Protein AF-A0A522UB04-F1 (afdb_monomer_lite)

Secondary structure (DSSP, 8-state):
--HHHHHHHHHTS-HHHHHHHHHHHHHHH----HHHHHHHHHHHHHHHHHHHTTSSPPPPHHHHHHS--TTS---

Structure (mmCIF, N/CA/C/O backbone):
data_AF-A0A522UB04-F1
#
_entry.id   AF-A0A522UB04-F1
#
loop_
_atom_site.group_PDB
_atom_site.id
_atom_site.type_symbol
_atom_site.label_atom_id
_atom_site.label_alt_id
_atom_site.label_comp_id
_atom_site.label_asym_id
_atom_site.label_entity_id
_atom_site.label_seq_id
_atom_site.pdbx_PDB_ins_code
_atom_site.Cartn_x
_atom_site.Cartn_y
_atom_site.Cartn_z
_atom_site.occupancy
_atom_site.B_iso_or_equiv
_atom_site.auth_seq_id
_atom_site.auth_comp_id
_atom_site.auth_asym_id
_atom_site.a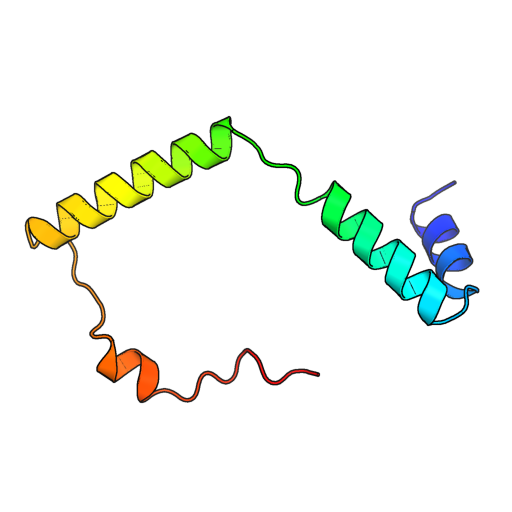uth_atom_id
_atom_site.pdbx_PDB_model_num
ATOM 1 N N . MET A 1 1 ? 4.696 0.638 27.077 1.00 73.81 1 MET A N 1
ATOM 2 C CA . MET A 1 1 ? 3.618 -0.212 26.547 1.00 73.81 1 MET A CA 1
ATOM 3 C C . MET A 1 1 ? 4.179 -1.064 25.430 1.00 73.81 1 MET A C 1
ATOM 5 O O . MET A 1 1 ? 4.820 -0.519 24.538 1.00 73.81 1 MET A O 1
ATOM 9 N N . SER A 1 2 ? 3.994 -2.376 25.496 1.00 95.75 2 SER A N 1
ATOM 10 C CA . SER A 1 2 ? 4.309 -3.294 24.401 1.00 95.75 2 SER A CA 1
ATOM 11 C C . SER A 1 2 ? 3.199 -3.285 23.344 1.00 95.75 2 SER A C 1
ATOM 13 O O . SER A 1 2 ? 2.062 -2.909 23.629 1.00 95.75 2 SER A O 1
ATOM 15 N N . ALA A 1 3 ? 3.501 -3.742 22.124 1.00 93.94 3 ALA A N 1
ATOM 16 C CA . ALA A 1 3 ? 2.487 -3.896 21.074 1.00 93.94 3 ALA A CA 1
ATOM 17 C C . ALA A 1 3 ? 1.334 -4.821 21.508 1.00 93.94 3 ALA A C 1
ATOM 19 O O . ALA A 1 3 ? 0.187 -4.605 21.130 1.00 93.94 3 ALA A O 1
ATOM 20 N N . LYS A 1 4 ? 1.636 -5.820 22.347 1.00 96.00 4 LYS A N 1
ATOM 21 C CA . LYS A 1 4 ? 0.640 -6.727 22.917 1.00 96.00 4 LYS A CA 1
ATOM 22 C C . LYS A 1 4 ? -0.299 -6.002 23.885 1.00 96.00 4 LYS A C 1
ATOM 24 O O . LYS A 1 4 ? -1.506 -6.139 23.761 1.00 96.00 4 LYS A O 1
ATOM 29 N N . GLU A 1 5 ? 0.247 -5.184 24.784 1.00 96.81 5 GLU A N 1
ATOM 30 C CA . GLU A 1 5 ? -0.558 -4.381 25.718 1.00 96.81 5 GLU A CA 1
ATOM 31 C C . GLU A 1 5 ? -1.466 -3.388 24.974 1.00 96.81 5 GLU A C 1
ATOM 33 O O . GLU A 1 5 ? -2.629 -3.237 25.327 1.00 96.81 5 GLU A O 1
ATOM 38 N N . LEU A 1 6 ? -0.973 -2.752 23.905 1.00 95.06 6 LEU A N 1
ATOM 39 C CA . LEU A 1 6 ? -1.784 -1.858 23.067 1.00 95.06 6 LEU A CA 1
ATOM 40 C C . LEU A 1 6 ? -2.908 -2.596 22.333 1.00 95.06 6 LEU A C 1
ATOM 42 O O . LEU A 1 6 ? -4.014 -2.069 22.226 1.00 95.06 6 LEU A O 1
ATOM 46 N N . LEU A 1 7 ? -2.635 -3.806 21.837 1.00 95.50 7 LEU A N 1
ATOM 47 C CA . LEU A 1 7 ? -3.652 -4.646 21.212 1.00 95.50 7 LEU A CA 1
ATOM 48 C C . LEU A 1 7 ? -4.737 -5.032 22.223 1.00 95.50 7 LEU A C 1
ATOM 50 O O . LEU A 1 7 ? -5.921 -4.922 21.911 1.00 95.50 7 LEU A O 1
ATOM 54 N N . ASP A 1 8 ? -4.345 -5.427 23.434 1.00 97.00 8 ASP A N 1
ATOM 55 C CA . ASP A 1 8 ? -5.282 -5.795 24.498 1.00 97.00 8 ASP A CA 1
ATOM 56 C C . ASP A 1 8 ? -6.193 -4.614 24.884 1.00 97.00 8 ASP A C 1
ATOM 58 O O . ASP A 1 8 ? -7.392 -4.806 25.092 1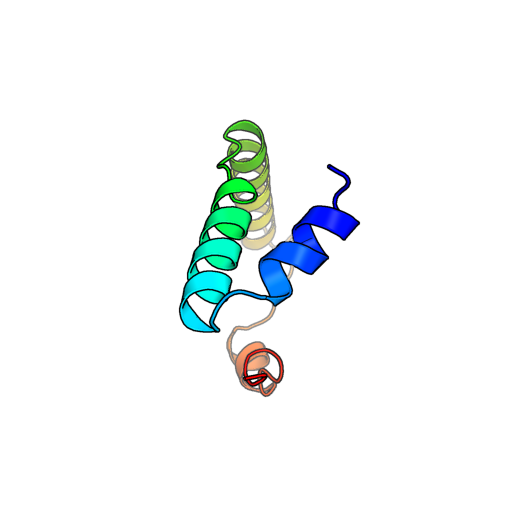.00 97.00 8 ASP A O 1
ATOM 62 N N . GLU A 1 9 ? -5.670 -3.383 24.918 1.00 96.31 9 GLU A N 1
ATOM 63 C CA . GLU A 1 9 ? -6.487 -2.178 25.124 1.00 96.31 9 GLU A CA 1
ATOM 64 C C . GLU A 1 9 ? -7.384 -1.861 23.919 1.00 96.31 9 GLU A C 1
ATOM 66 O O . GLU A 1 9 ? -8.573 -1.583 24.089 1.00 96.31 9 GLU A O 1
ATOM 71 N N . ALA A 1 10 ? -6.865 -1.967 22.693 1.00 95.81 10 ALA A N 1
ATOM 72 C CA . ALA A 1 10 ? -7.644 -1.744 21.476 1.00 95.81 10 ALA A CA 1
ATOM 73 C C . ALA A 1 10 ? -8.828 -2.718 21.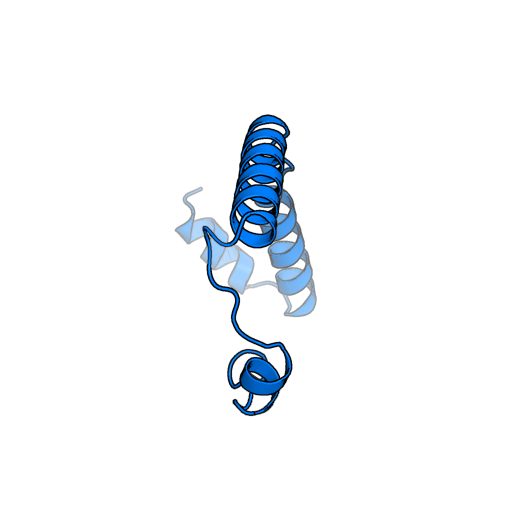358 1.00 95.81 10 ALA A C 1
ATOM 75 O O . ALA A 1 10 ? -9.900 -2.343 20.884 1.00 95.81 10 ALA A O 1
ATOM 76 N N . MET A 1 11 ? -8.678 -3.958 21.833 1.00 96.38 11 MET A N 1
ATOM 77 C CA . MET A 1 11 ? -9.751 -4.955 21.815 1.00 96.38 11 MET A CA 1
ATOM 78 C C . MET A 1 11 ? -10.933 -4.600 22.729 1.00 96.38 11 MET A C 1
ATOM 80 O O . MET A 1 11 ? -12.046 -5.062 22.460 1.00 96.38 11 MET A O 1
ATOM 84 N N . LYS A 1 12 ? -10.732 -3.750 23.749 1.00 97.38 12 LYS A N 1
ATOM 85 C CA . LYS A 1 12 ? -11.790 -3.278 24.665 1.00 97.38 12 LYS A CA 1
ATOM 86 C C . LYS A 1 12 ? -12.675 -2.181 24.064 1.00 97.38 12 LYS A C 1
ATOM 88 O O . LYS A 1 12 ? -13.750 -1.918 24.601 1.00 97.38 12 LYS A O 1
ATOM 93 N N . LEU A 1 13 ? -12.239 -1.542 22.978 1.00 97.25 13 LEU A N 1
ATOM 94 C CA . LEU A 1 13 ? -12.992 -0.491 22.294 1.00 97.25 13 LEU A CA 1
ATOM 95 C C . LEU A 1 13 ? -14.241 -1.045 21.595 1.00 97.25 13 LEU A C 1
ATOM 97 O O . LEU A 1 13 ? -14.309 -2.227 21.229 1.00 97.25 13 LEU A O 1
ATOM 101 N N . LYS A 1 14 ? -15.224 -0.170 21.347 1.00 97.81 14 LYS A N 1
ATOM 102 C CA . LYS A 1 14 ? -16.389 -0.529 20.530 1.00 97.81 14 LYS A CA 1
ATOM 103 C C . LYS A 1 14 ? -15.960 -0.829 19.086 1.00 97.81 14 LYS A C 1
ATOM 105 O O . LYS A 1 14 ? -14.943 -0.306 18.627 1.00 97.81 14 LYS A O 1
ATOM 110 N N . PRO A 1 15 ? -16.734 -1.629 18.327 1.00 96.69 15 PRO A N 1
ATOM 111 C CA . PRO A 1 15 ? -16.394 -1.969 16.944 1.00 96.69 15 PRO A CA 1
ATOM 112 C C . PRO A 1 15 ? -16.060 -0.760 16.049 1.00 96.69 15 PRO A C 1
ATOM 114 O O . PRO A 1 15 ? -15.085 -0.814 15.306 1.00 96.69 15 PRO A O 1
ATOM 117 N N . GLU A 1 16 ? -16.810 0.336 16.167 1.00 96.81 16 GLU A N 1
ATOM 118 C CA . GLU A 1 16 ? -16.628 1.579 15.393 1.00 96.81 16 GLU A CA 1
ATOM 119 C C . GLU A 1 16 ? -15.298 2.290 15.707 1.00 96.81 16 GLU A C 1
ATOM 121 O O . GLU A 1 16 ? -14.593 2.770 14.817 1.00 96.81 16 GLU A O 1
ATOM 126 N N . GLU A 1 17 ? -14.915 2.313 16.983 1.00 96.81 17 GLU A N 1
ATOM 127 C CA . GLU A 1 17 ? -13.661 2.912 17.444 1.00 96.81 17 GLU A CA 1
ATOM 128 C C . GLU A 1 17 ? -12.461 2.066 17.010 1.00 96.81 17 GLU A C 1
ATOM 130 O O . GLU A 1 17 ? -11.452 2.605 16.554 1.00 96.81 17 GLU A O 1
ATOM 135 N N . ARG A 1 18 ? -12.590 0.732 17.064 1.00 97.12 18 ARG A N 1
ATOM 136 C CA . ARG A 1 18 ? -11.571 -0.174 16.513 1.00 97.12 18 ARG A CA 1
ATOM 137 C C . ARG A 1 18 ? -11.395 0.022 15.017 1.00 97.12 18 ARG A C 1
ATOM 139 O O . ARG A 1 18 ? -10.264 0.018 14.548 1.00 97.12 18 ARG A O 1
ATOM 146 N N . PHE A 1 19 ? -12.488 0.205 14.277 1.00 96.44 19 PHE A N 1
ATOM 147 C CA . PHE A 1 19 ? -12.424 0.461 12.840 1.00 96.44 19 PHE A CA 1
ATOM 148 C C . PHE A 1 19 ? -11.639 1.745 12.542 1.00 96.44 19 PHE A C 1
ATOM 150 O O . PHE A 1 19 ? -10.671 1.712 11.787 1.00 96.44 19 PHE A O 1
ATOM 157 N N . THR A 1 20 ? -11.974 2.841 13.227 1.00 96.69 20 THR A N 1
ATOM 158 C CA . THR A 1 20 ? -11.255 4.123 13.110 1.00 96.69 20 THR A CA 1
ATOM 159 C C . THR A 1 20 ? -9.763 3.989 13.446 1.00 96.69 20 THR A C 1
ATOM 161 O O . THR A 1 20 ? -8.904 4.551 12.758 1.00 96.69 20 THR A O 1
ATOM 164 N N . LEU A 1 21 ? -9.430 3.225 14.493 1.00 96.12 21 LEU A N 1
ATOM 165 C CA . LEU A 1 21 ? -8.045 2.959 14.882 1.00 96.12 21 LEU A CA 1
ATOM 166 C C . LEU A 1 21 ? -7.294 2.169 13.800 1.00 96.12 21 LEU A C 1
ATOM 168 O O . LEU A 1 21 ? -6.179 2.541 13.437 1.00 96.12 21 LEU A O 1
ATOM 172 N N . VAL A 1 22 ? -7.905 1.112 13.257 1.00 95.94 22 VAL A N 1
ATOM 173 C CA . VAL A 1 22 ? -7.320 0.301 12.180 1.00 95.94 22 VAL A CA 1
ATOM 174 C C . VAL A 1 22 ? -7.098 1.136 10.923 1.00 95.94 22 VAL A C 1
ATOM 176 O O . VAL A 1 22 ? -6.007 1.084 10.363 1.00 95.94 22 VAL A O 1
ATOM 179 N N . GLU A 1 23 ? -8.070 1.950 10.504 1.00 94.69 23 GLU A N 1
ATOM 180 C CA . GLU A 1 23 ? -7.891 2.852 9.360 1.00 94.69 23 GLU A CA 1
ATOM 181 C C . GLU A 1 23 ? -6.718 3.813 9.564 1.00 94.69 23 GLU A C 1
ATOM 183 O O . GLU A 1 23 ? -5.941 4.054 8.642 1.00 94.69 23 GLU A O 1
ATOM 188 N N . SER A 1 24 ? -6.576 4.359 10.772 1.00 92.62 24 SER A N 1
ATOM 189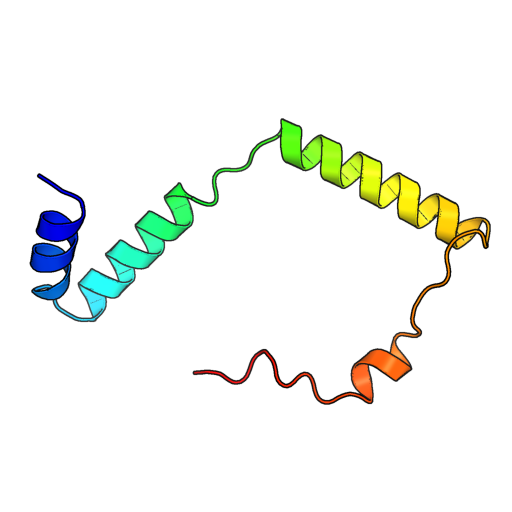 C CA . SER A 1 24 ? -5.493 5.290 11.095 1.00 92.62 24 SER A CA 1
ATOM 190 C C . SER A 1 24 ? -4.126 4.603 11.048 1.00 92.62 24 SER A C 1
ATOM 192 O O . SER A 1 24 ? -3.177 5.160 10.499 1.00 92.62 24 SER A O 1
ATOM 194 N N . LEU A 1 25 ? -4.033 3.372 11.561 1.00 93.38 25 LEU A N 1
ATOM 195 C CA . LEU A 1 25 ? -2.819 2.560 11.479 1.00 93.38 25 LEU A CA 1
ATOM 196 C C . LEU A 1 25 ? -2.473 2.215 10.028 1.00 93.38 25 LEU A C 1
ATOM 198 O O . LEU A 1 25 ? -1.325 2.385 9.631 1.00 93.38 25 LEU A O 1
ATOM 202 N N . ILE A 1 26 ? -3.450 1.801 9.216 1.00 92.44 26 ILE A N 1
ATOM 203 C CA . ILE A 1 26 ? -3.231 1.522 7.788 1.00 92.44 26 ILE A CA 1
ATOM 204 C C . ILE A 1 26 ? -2.714 2.776 7.078 1.00 92.44 26 ILE A C 1
ATOM 206 O O . ILE A 1 26 ? -1.702 2.700 6.389 1.00 92.44 26 ILE A O 1
ATOM 210 N N . LYS A 1 27 ? -3.334 3.940 7.306 1.00 88.56 27 LYS A N 1
ATOM 211 C CA . LYS A 1 27 ? -2.878 5.217 6.730 1.00 88.56 27 LYS A CA 1
ATOM 212 C C . LYS A 1 27 ? -1.452 5.583 7.142 1.00 88.56 27 LYS A C 1
ATOM 214 O O . LYS A 1 27 ? -0.735 6.159 6.338 1.00 88.56 27 LYS A O 1
ATOM 219 N N . SER A 1 28 ? -1.033 5.246 8.363 1.00 88.00 28 SER A N 1
ATOM 220 C CA . SER A 1 28 ? 0.349 5.480 8.813 1.00 88.00 28 SER A CA 1
ATOM 221 C C . SER A 1 28 ? 1.377 4.541 8.174 1.00 88.00 28 SER A C 1
ATOM 223 O O . SER A 1 28 ? 2.567 4.827 8.197 1.00 88.00 28 SER A O 1
ATOM 225 N N . LEU A 1 29 ? 0.930 3.404 7.632 1.00 86.62 29 LEU A N 1
ATOM 226 C CA . LEU A 1 29 ? 1.782 2.468 6.897 1.00 86.62 29 LEU A CA 1
ATOM 227 C C . LEU A 1 29 ? 1.809 2.783 5.397 1.00 86.62 29 LEU A C 1
ATOM 229 O O . LEU A 1 29 ? 2.787 2.462 4.730 1.00 86.62 29 LEU A O 1
ATOM 233 N N . ASP A 1 30 ? 0.751 3.411 4.884 1.00 80.94 30 ASP A N 1
ATOM 234 C CA . ASP A 1 30 ? 0.600 3.850 3.493 1.00 80.94 30 ASP A CA 1
ATOM 235 C C . ASP A 1 30 ? 1.220 5.242 3.265 1.00 80.94 30 ASP A C 1
ATOM 237 O O . ASP A 1 30 ? 0.636 6.123 2.631 1.00 80.94 30 ASP A O 1
ATOM 241 N N . GLU A 1 31 ? 2.401 5.481 3.842 1.00 76.25 31 GLU A N 1
ATOM 242 C CA . GLU A 1 31 ? 3.129 6.725 3.612 1.00 76.25 31 GLU A CA 1
ATOM 243 C C . GLU A 1 31 ? 3.762 6.708 2.210 1.00 76.25 31 GLU A C 1
ATOM 245 O O . GLU A 1 31 ? 4.547 5.807 1.899 1.00 76.25 31 GLU A O 1
ATOM 250 N N . PRO A 1 32 ? 3.464 7.702 1.350 1.00 76.00 32 PRO A N 1
ATOM 251 C CA . PRO A 1 32 ? 4.007 7.744 0.001 1.00 76.00 32 PRO A CA 1
ATOM 252 C C . PRO A 1 32 ? 5.526 7.946 0.036 1.00 76.00 32 PRO A C 1
ATOM 254 O O . PRO A 1 32 ? 6.032 9.020 0.381 1.00 76.00 32 PRO A O 1
ATOM 257 N N . ASP A 1 33 ? 6.263 6.916 -0.372 1.00 85.00 33 ASP A N 1
ATOM 258 C CA . ASP A 1 33 ? 7.707 6.982 -0.560 1.00 85.00 33 ASP A CA 1
ATOM 259 C C . ASP A 1 33 ? 8.021 7.393 -2.003 1.00 85.00 33 ASP A C 1
ATOM 261 O O . ASP A 1 33 ? 8.072 6.574 -2.921 1.00 85.00 33 ASP A O 1
ATOM 265 N N . LYS A 1 34 ? 8.336 8.679 -2.190 1.00 87.25 34 LYS A N 1
ATOM 266 C CA . LYS A 1 34 ? 8.690 9.248 -3.502 1.00 87.25 34 LYS A CA 1
ATOM 267 C C . LYS A 1 34 ? 9.843 8.520 -4.198 1.00 87.25 34 LYS A C 1
ATOM 269 O O . LYS A 1 34 ? 9.943 8.559 -5.426 1.00 87.25 34 LYS A O 1
ATOM 274 N N . LYS A 1 35 ? 10.764 7.910 -3.443 1.00 90.38 35 LYS A N 1
ATOM 275 C CA . LYS A 1 35 ? 11.866 7.131 -4.019 1.00 90.38 35 LYS A CA 1
ATOM 276 C C . LYS A 1 35 ? 11.336 5.813 -4.569 1.00 90.38 35 LYS A C 1
ATOM 278 O O . LYS A 1 35 ? 11.722 5.429 -5.672 1.00 90.38 35 LYS A O 1
ATOM 283 N N . LEU A 1 36 ? 10.464 5.146 -3.818 1.00 88.94 36 LEU A N 1
ATOM 284 C CA . LEU A 1 36 ? 9.800 3.925 -4.253 1.00 88.94 36 LEU A CA 1
ATOM 285 C C . LEU A 1 36 ? 8.911 4.196 -5.474 1.00 88.94 36 LEU A C 1
ATOM 287 O O . LEU A 1 36 ? 9.031 3.483 -6.467 1.00 88.94 36 LEU A O 1
ATOM 291 N N . ASP A 1 37 ? 8.126 5.275 -5.456 1.00 90.06 37 ASP A N 1
ATOM 292 C CA . ASP A 1 37 ? 7.286 5.709 -6.581 1.00 90.06 37 ASP A CA 1
ATOM 293 C C . ASP A 1 37 ? 8.103 5.888 -7.862 1.00 90.06 37 ASP A C 1
ATOM 295 O O . ASP A 1 37 ? 7.716 5.425 -8.936 1.00 90.06 37 ASP A O 1
ATOM 299 N N . LYS A 1 38 ? 9.279 6.516 -7.750 1.00 95.12 38 LYS A N 1
ATOM 300 C CA . LYS A 1 38 ? 10.189 6.696 -8.882 1.00 95.12 38 LYS A CA 1
ATOM 301 C C . LYS A 1 38 ? 10.693 5.359 -9.432 1.00 95.12 38 LYS A C 1
ATOM 303 O O . LYS A 1 38 ? 10.710 5.177 -10.646 1.00 95.12 38 LYS A O 1
ATOM 308 N N . ILE A 1 39 ? 11.073 4.422 -8.561 1.00 96.12 39 ILE A N 1
ATOM 309 C CA . ILE A 1 39 ? 11.521 3.080 -8.973 1.00 96.12 39 ILE A CA 1
ATOM 310 C C . ILE A 1 39 ? 10.391 2.338 -9.701 1.00 96.12 39 ILE A C 1
ATOM 312 O O . ILE A 1 39 ? 10.630 1.715 -10.736 1.00 96.12 39 ILE A O 1
ATOM 316 N N . TRP A 1 40 ? 9.158 2.431 -9.197 1.00 95.81 40 TRP A N 1
ATOM 317 C CA . TRP A 1 40 ? 7.990 1.836 -9.848 1.00 95.81 40 TRP A CA 1
ATOM 318 C C . TRP A 1 40 ? 7.680 2.474 -11.200 1.00 95.81 40 TRP A C 1
ATOM 320 O O . TRP A 1 40 ? 7.392 1.744 -12.148 1.00 95.81 40 TRP A O 1
ATOM 330 N N . ALA A 1 41 ? 7.777 3.799 -11.319 1.00 96.69 41 ALA A N 1
ATOM 331 C CA . ALA A 1 41 ? 7.583 4.499 -12.586 1.00 96.69 41 ALA A CA 1
ATOM 332 C C . ALA A 1 41 ? 8.613 4.055 -13.639 1.00 96.69 41 ALA A C 1
ATOM 334 O O . ALA A 1 41 ? 8.241 3.684 -14.752 1.00 96.69 41 ALA A O 1
ATOM 335 N N . GLU A 1 42 ? 9.895 4.001 -13.265 1.00 97.69 42 GLU A N 1
ATOM 336 C CA . GLU A 1 42 ? 10.973 3.539 -14.147 1.00 97.69 42 GLU A CA 1
ATOM 337 C C . GLU A 1 42 ? 10.767 2.083 -14.600 1.00 97.69 42 GLU A C 1
ATOM 339 O O . GLU A 1 42 ? 10.972 1.751 -15.770 1.00 97.69 42 GLU A O 1
ATOM 344 N N . GLU A 1 43 ? 10.347 1.195 -13.696 1.00 97.12 43 GLU A N 1
ATOM 345 C CA . GLU A 1 43 ? 10.058 -0.202 -14.032 1.00 97.12 43 GLU A CA 1
ATOM 346 C C . GLU A 1 43 ? 8.818 -0.336 -14.929 1.00 97.12 43 GLU A C 1
ATOM 348 O O . GLU A 1 43 ? 8.829 -1.121 -15.881 1.00 97.12 43 GLU A O 1
ATOM 353 N N . ALA A 1 44 ? 7.761 0.438 -14.673 1.00 97.12 44 ALA A N 1
ATOM 354 C CA . ALA A 1 44 ? 6.554 0.438 -15.494 1.00 97.12 44 ALA A CA 1
ATOM 355 C C . ALA A 1 44 ? 6.854 0.884 -16.934 1.00 97.12 44 ALA A C 1
ATOM 357 O O . ALA A 1 44 ? 6.459 0.207 -17.887 1.00 97.12 44 ALA A O 1
ATOM 358 N N . GLU A 1 45 ? 7.616 1.968 -17.105 1.00 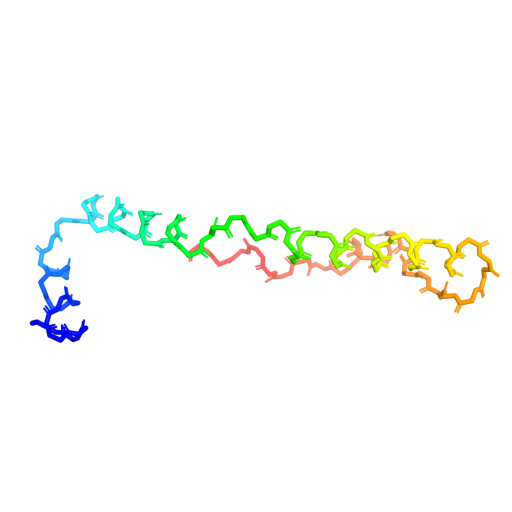97.88 45 GLU A N 1
ATOM 359 C CA . GLU A 1 45 ? 8.069 2.435 -18.420 1.00 97.88 45 GLU A CA 1
ATOM 360 C C . GLU A 1 45 ? 8.935 1.388 -19.130 1.00 97.88 45 GLU A C 1
ATOM 362 O O . GLU A 1 45 ? 8.738 1.108 -20.318 1.00 97.88 45 GLU A O 1
ATOM 367 N N . ARG A 1 46 ? 9.861 0.756 -18.397 1.00 97.31 46 ARG A N 1
ATOM 368 C CA . ARG A 1 46 ? 10.722 -0.312 -18.922 1.00 97.31 46 ARG A CA 1
ATOM 369 C C . ARG A 1 46 ? 9.904 -1.499 -19.430 1.00 97.31 46 ARG A C 1
ATOM 371 O O . ARG A 1 46 ? 10.145 -1.961 -20.547 1.00 97.31 46 ARG A O 1
ATOM 378 N N . ARG A 1 47 ? 8.929 -1.975 -18.649 1.00 96.19 47 ARG A N 1
ATOM 379 C CA . ARG A 1 47 ? 8.043 -3.087 -19.041 1.00 96.19 47 ARG A CA 1
ATOM 380 C C . ARG A 1 47 ? 7.177 -2.728 -20.239 1.00 96.19 47 ARG A C 1
ATOM 382 O O . ARG A 1 47 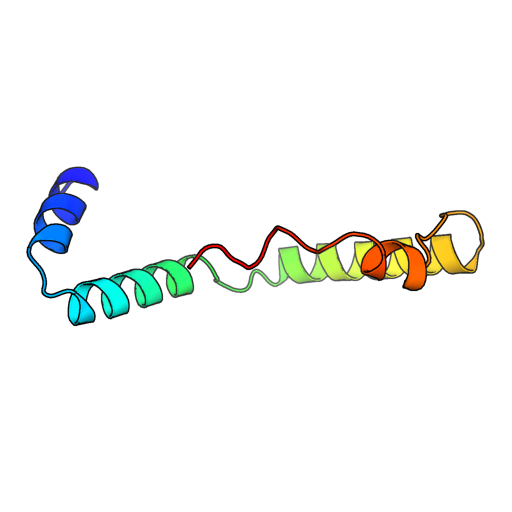? 7.072 -3.526 -21.166 1.00 96.19 47 ARG A O 1
ATOM 389 N N . LEU A 1 48 ? 6.615 -1.520 -20.264 1.00 95.88 48 LEU A N 1
ATOM 390 C CA . LEU A 1 48 ? 5.811 -1.044 -21.390 1.00 95.88 48 LEU A CA 1
ATOM 391 C C . LEU A 1 48 ? 6.630 -0.987 -22.684 1.00 95.88 48 LEU A C 1
ATOM 393 O O . LEU A 1 48 ? 6.146 -1.385 -23.745 1.00 95.88 48 LEU A O 1
ATOM 397 N N . LYS A 1 49 ? 7.878 -0.514 -22.607 1.00 97.25 49 LYS A N 1
ATOM 398 C CA . LYS A 1 49 ? 8.790 -0.494 -23.752 1.00 97.25 49 LYS A CA 1
ATOM 399 C C . LYS A 1 49 ? 9.112 -1.908 -24.236 1.00 97.25 49 LYS A C 1
ATOM 401 O O . LYS A 1 49 ? 8.986 -2.166 -25.427 1.00 97.25 49 LYS A O 1
ATOM 406 N N . ALA A 1 50 ? 9.466 -2.823 -23.333 1.00 96.62 50 ALA A N 1
ATOM 407 C CA . ALA A 1 50 ? 9.745 -4.215 -23.688 1.00 96.62 50 ALA A CA 1
ATOM 408 C C . ALA A 1 50 ? 8.540 -4.894 -24.359 1.00 96.62 50 ALA A C 1
ATOM 410 O O . ALA A 1 50 ? 8.713 -5.578 -25.364 1.00 96.62 50 ALA A O 1
ATOM 411 N N . TYR A 1 51 ? 7.326 -4.645 -23.859 1.00 95.50 51 TYR A N 1
ATOM 412 C CA . TYR A 1 51 ? 6.088 -5.139 -24.466 1.00 95.50 51 TYR A CA 1
ATOM 413 C C . TYR A 1 51 ? 5.887 -4.594 -25.886 1.00 95.50 51 TYR A C 1
ATOM 415 O O . TYR A 1 51 ? 5.681 -5.359 -26.824 1.00 95.50 51 TYR A O 1
ATOM 423 N N . ARG A 1 52 ? 6.034 -3.275 -26.080 1.00 94.62 52 ARG A N 1
ATOM 424 C CA . ARG A 1 52 ? 5.917 -2.635 -27.406 1.00 94.62 52 ARG A CA 1
ATOM 425 C C . ARG A 1 52 ? 6.977 -3.107 -28.403 1.00 94.62 52 ARG A C 1
ATOM 427 O O . ARG A 1 52 ? 6.709 -3.141 -29.597 1.00 94.62 52 ARG A O 1
ATOM 434 N N . GLU A 1 53 ? 8.166 -3.457 -27.922 1.00 96.81 53 GLU A N 1
ATOM 435 C CA . GLU A 1 53 ? 9.253 -4.023 -28.730 1.00 96.81 53 GLU A CA 1
ATOM 436 C C . GLU A 1 53 ? 9.092 -5.534 -28.992 1.00 96.81 53 GLU A C 1
ATOM 438 O O . GLU A 1 53 ? 9.952 -6.122 -29.645 1.00 96.81 53 GLU A O 1
ATOM 443 N N . GLY A 1 54 ? 8.035 -6.178 -28.479 1.00 94.56 54 GLY A N 1
ATOM 444 C CA . GLY A 1 54 ? 7.811 -7.622 -28.614 1.00 94.56 54 GLY A CA 1
ATOM 445 C C . GLY A 1 54 ? 8.768 -8.486 -27.783 1.00 94.56 54 GLY A C 1
ATOM 446 O O . GLY A 1 54 ? 8.884 -9.682 -28.018 1.00 94.56 54 GLY A O 1
ATOM 447 N N . LYS A 1 55 ? 9.476 -7.886 -26.820 1.00 94.50 55 LYS A N 1
ATOM 448 C CA . LYS A 1 55 ? 10.430 -8.559 -25.918 1.00 94.50 55 LYS A CA 1
ATOM 449 C C . LYS A 1 55 ? 9.788 -9.049 -24.620 1.00 94.50 55 LYS A C 1
ATOM 451 O O . LYS A 1 55 ? 10.460 -9.684 -23.812 1.00 94.50 55 LYS A O 1
ATOM 456 N N . LEU A 1 56 ? 8.525 -8.701 -24.393 1.00 93.12 56 LEU A N 1
ATOM 457 C CA . LEU A 1 56 ? 7.733 -9.114 -23.245 1.00 93.12 56 LEU A CA 1
ATOM 458 C C . LEU A 1 56 ? 6.345 -9.512 -23.744 1.00 93.12 56 LEU A C 1
ATOM 460 O O . LEU A 1 56 ? 5.698 -8.722 -24.428 1.00 93.12 56 LEU A O 1
ATOM 464 N N . GLU A 1 57 ? 5.896 -10.711 -23.393 1.00 91.44 57 GLU A N 1
ATOM 465 C CA . GLU A 1 57 ? 4.541 -11.173 -23.688 1.00 91.44 57 GLU A CA 1
ATOM 466 C C . GLU A 1 57 ? 3.571 -10.655 -22.622 1.00 91.44 57 GLU A C 1
ATOM 468 O O . GLU A 1 57 ? 3.866 -10.659 -21.425 1.00 91.44 57 GLU A O 1
ATOM 473 N N . GLY A 1 58 ? 2.420 -10.162 -23.072 1.00 89.62 58 GLY A N 1
ATOM 474 C CA . GLY A 1 58 ? 1.307 -9.791 -22.207 1.00 89.62 58 GLY A CA 1
ATOM 475 C C . GLY A 1 58 ? 0.268 -10.904 -22.176 1.00 89.62 58 GLY A C 1
ATOM 476 O O . GLY A 1 58 ? 0.177 -11.695 -23.109 1.00 89.62 58 GLY A O 1
ATOM 477 N N . ILE A 1 59 ? -0.539 -10.932 -21.120 1.00 88.75 59 ILE A N 1
ATOM 478 C CA . ILE A 1 59 ? -1.726 -11.787 -21.061 1.00 88.75 59 ILE A CA 1
ATOM 479 C C . ILE A 1 59 ? -2.891 -10.990 -21.667 1.00 88.75 59 ILE A C 1
ATOM 481 O O . ILE A 1 59 ? -3.122 -9.858 -21.220 1.00 88.75 59 ILE A O 1
ATOM 485 N N . PRO A 1 60 ? -3.610 -11.522 -22.671 1.00 89.38 60 PRO A N 1
ATOM 486 C CA . PRO A 1 60 ? -4.812 -10.890 -23.200 1.00 89.38 60 PRO A CA 1
ATOM 487 C C . PRO A 1 60 ? -5.838 -10.625 -22.099 1.00 89.38 60 PRO A C 1
ATOM 489 O O . PRO A 1 60 ? -6.050 -11.437 -21.198 1.00 89.38 60 PRO A O 1
ATOM 492 N N . MET A 1 61 ? -6.503 -9.476 -22.176 1.00 84.06 61 MET A N 1
ATOM 493 C CA . MET A 1 61 ? -7.476 -9.063 -21.166 1.00 84.06 61 MET A CA 1
ATOM 494 C C . MET A 1 61 ? -8.636 -10.066 -21.063 1.00 84.06 61 MET A C 1
ATOM 496 O O . MET A 1 61 ? -9.126 -10.352 -19.973 1.00 84.06 61 MET A O 1
ATOM 500 N N . GLU A 1 62 ? -9.039 -10.638 -22.192 1.00 87.44 62 GLU A N 1
ATOM 501 C CA . GLU A 1 62 ? -10.102 -11.629 -22.305 1.00 87.44 62 GLU A CA 1
ATOM 502 C C . GLU A 1 62 ? -9.796 -12.893 -21.491 1.00 87.44 62 GLU A C 1
ATOM 504 O O . GLU A 1 62 ? -10.704 -13.443 -20.875 1.00 87.44 62 GLU A O 1
ATOM 509 N N . GLU A 1 63 ? -8.530 -13.320 -21.425 1.00 86.50 63 GLU A N 1
ATOM 510 C CA . GLU A 1 63 ? -8.110 -14.480 -20.627 1.00 86.50 63 GLU A CA 1
ATOM 511 C C . GLU A 1 63 ? -8.232 -14.208 -19.121 1.00 86.50 63 GLU A C 1
ATOM 513 O O . GLU A 1 63 ? -8.669 -15.077 -18.369 1.00 86.50 63 GLU A O 1
ATOM 518 N N . ILE A 1 64 ? -7.948 -12.977 -18.681 1.00 83.50 64 ILE A N 1
ATOM 519 C CA . ILE A 1 64 ? -8.071 -12.577 -17.270 1.00 83.50 64 ILE A CA 1
ATOM 520 C C . ILE A 1 64 ? -9.532 -12.625 -16.807 1.00 83.50 64 ILE A C 1
ATOM 522 O O . ILE A 1 64 ? -9.812 -13.016 -15.677 1.00 83.50 64 ILE A O 1
ATOM 526 N N . PHE A 1 65 ? -10.472 -12.228 -17.669 1.00 80.19 65 PHE A N 1
ATOM 527 C CA . PHE A 1 65 ? -11.900 -12.203 -17.334 1.00 80.19 65 PHE A CA 1
ATOM 528 C C . PHE A 1 65 ? -12.608 -13.555 -17.509 1.00 80.19 65 PHE A C 1
ATOM 530 O O . PHE A 1 65 ? -13.739 -13.709 -17.046 1.00 80.19 65 PHE A O 1
ATOM 537 N N . GLN A 1 66 ? -11.962 -14.534 -18.149 1.00 79.44 66 GLN A N 1
ATOM 538 C CA . GLN A 1 66 ? -12.441 -15.920 -18.204 1.00 79.44 66 GLN A CA 1
ATOM 539 C C . GLN A 1 66 ? -12.199 -16.649 -16.875 1.00 79.44 66 GLN A C 1
ATOM 541 O O . GLN A 1 66 ? -12.992 -17.508 -16.484 1.00 79.44 66 GLN A O 1
ATOM 546 N N . GLU A 1 67 ? -11.141 -16.287 -16.143 1.00 69.31 67 GLU A N 1
ATOM 547 C CA . GLU A 1 67 ? -10.950 -16.754 -14.775 1.00 69.31 67 GLU A CA 1
ATOM 548 C C . GLU A 1 67 ? -11.853 -15.970 -13.808 1.00 69.31 67 GLU A C 1
ATOM 550 O O . GLU A 1 67 ? -11.776 -14.741 -13.724 1.00 69.31 67 GLU A O 1
ATOM 555 N N . PRO A 1 68 ? -12.706 -16.639 -13.007 1.00 60.53 68 PRO A N 1
ATOM 556 C CA . PRO A 1 68 ? -13.424 -15.946 -11.952 1.00 60.53 68 PRO A CA 1
ATOM 557 C C . PRO A 1 68 ? -12.394 -15.379 -10.973 1.00 60.53 68 PRO A C 1
ATOM 559 O O . PRO A 1 68 ? -11.672 -16.138 -10.324 1.00 60.53 68 PRO A O 1
ATOM 562 N N . ILE A 1 69 ? -12.340 -14.051 -10.838 1.00 63.47 69 ILE A N 1
ATOM 563 C CA . ILE A 1 69 ? -11.500 -13.351 -9.859 1.00 63.47 69 ILE A CA 1
ATOM 564 C C . ILE A 1 69 ? -11.989 -13.738 -8.452 1.00 63.47 69 ILE A C 1
ATOM 566 O O . ILE A 1 69 ? -12.751 -13.026 -7.801 1.00 63.47 69 ILE A O 1
ATOM 570 N N . ARG A 1 70 ? -11.564 -14.900 -7.942 1.00 56.66 70 ARG A N 1
ATOM 571 C CA . ARG A 1 70 ? -11.978 -15.454 -6.637 1.00 56.66 70 ARG A CA 1
ATOM 572 C C . ARG A 1 70 ? -11.375 -14.708 -5.441 1.00 56.66 70 ARG A C 1
ATOM 574 O O . ARG A 1 70 ? -11.428 -15.203 -4.317 1.00 56.66 70 ARG A O 1
ATOM 581 N N . ARG A 1 71 ? -10.765 -13.539 -5.657 1.00 55.19 71 ARG A N 1
ATOM 582 C CA . ARG A 1 71 ? -9.886 -12.895 -4.672 1.00 55.19 71 ARG A CA 1
ATOM 583 C C . ARG A 1 71 ? -10.458 -11.643 -3.996 1.00 55.19 71 ARG A C 1
ATOM 585 O O . ARG A 1 71 ? -9.863 -11.196 -3.024 1.00 55.19 71 ARG A O 1
ATOM 592 N N . CYS A 1 72 ? -11.627 -11.146 -4.413 1.00 52.34 72 CYS A N 1
ATOM 593 C CA . CYS A 1 72 ? -12.286 -9.986 -3.781 1.00 52.34 72 CYS A CA 1
ATOM 594 C C . CYS A 1 72 ? -13.641 -10.286 -3.106 1.00 52.34 72 CYS A C 1
ATOM 596 O O . CYS A 1 72 ? -14.308 -9.359 -2.668 1.00 52.34 72 CYS A O 1
ATOM 598 N N . GLN A 1 73 ? -14.049 -11.555 -2.966 1.00 46.31 73 GLN A N 1
ATOM 599 C CA . GLN A 1 73 ? -15.261 -11.944 -2.216 1.00 46.31 73 GLN A CA 1
ATOM 600 C C . GLN A 1 73 ? -14.941 -12.580 -0.852 1.00 46.31 73 GLN A C 1
ATOM 602 O O . GLN A 1 73 ? -15.533 -13.586 -0.467 1.00 46.31 73 GLN A O 1
ATOM 607 N N . ARG A 1 74 ? -13.986 -12.023 -0.104 1.00 43.47 74 ARG A N 1
ATOM 608 C CA . ARG A 1 74 ? -13.937 -12.257 1.345 1.00 43.47 74 ARG A CA 1
ATOM 609 C C . ARG A 1 74 ? -14.391 -10.969 2.014 1.00 43.47 74 ARG A C 1
ATOM 611 O O . ARG A 1 74 ? -13.627 -10.011 2.063 1.00 43.47 74 ARG A O 1
ATOM 618 N N . HIS A 1 75 ? -15.678 -10.966 2.362 1.00 42.16 75 HIS A N 1
ATOM 619 C CA . HIS A 1 75 ? -16.272 -10.074 3.357 1.00 42.16 75 HIS A CA 1
ATOM 620 C C . HIS A 1 75 ? -15.479 -10.136 4.664 1.00 42.16 75 HIS A C 1
ATOM 622 O O . HIS A 1 75 ? -15.003 -11.251 4.993 1.00 42.16 75 HIS A O 1
#

pLDDT: mean 87.79, std 13.89, range [42.16, 97.88]

Radius of gyration: 20.73 Å; chains: 1; bounding box: 28×26×55 Å

Sequence (75 aa):
MSAKELLDEAMKLKPEERFTLVESLIKSLDEPDKKLDKIWAEEAERRLKAYREGKLEGIPMEEIFQEPIRRCQRH

Foldseek 3Di:
DDPVVVVVVLVPDDPVSNVVVVVVVVVVVPDDDPVVVVVVVVVVVVQVVCVVVVNDDDDDPVVVVVDDPPPPPDD